Protein AF-A0A920DQP5-F1 (afdb_monomer_lite)

pLDDT: mean 91.33, std 8.63, range [48.69, 97.69]

Foldseek 3Di:
DKDWCQPPVVVVQVVQCVFQNDADDPVRCVVLVQDKFDKWFWQDKPPPPPVPDNPPDRKIWIWGHGLFWIWIWTDDPNIIMIQIHGLVQWDWDDDDQWIWIGHNRMITITGHPDPVRNVVNVVVSVVSSVVNVVVD

Structure (mmCIF, N/CA/C/O backbone):
data_AF-A0A920DQP5-F1
#
_entry.id   AF-A0A920DQP5-F1
#
loop_
_atom_site.group_PDB
_atom_site.id
_atom_site.type_symbol
_atom_site.label_atom_id
_atom_site.label_alt_id
_atom_site.label_comp_id
_atom_site.label_asym_id
_atom_site.label_entity_id
_atom_site.label_seq_id
_atom_site.pdbx_PDB_ins_code
_atom_site.Cartn_x
_atom_site.Cartn_y
_atom_site.Cartn_z
_atom_site.occupancy
_atom_site.B_iso_or_equiv
_atom_site.auth_seq_id
_atom_site.auth_comp_id
_atom_site.auth_asym_id
_atom_site.auth_atom_id
_atom_site.pdbx_PDB_model_num
ATOM 1 N N . MET A 1 1 ? -2.523 -9.843 -1.497 1.00 85.81 1 MET A N 1
ATOM 2 C CA . MET A 1 1 ? -3.144 -10.121 -2.813 1.00 85.81 1 MET A CA 1
ATOM 3 C C . MET A 1 1 ? -2.784 -8.971 -3.726 1.00 85.81 1 MET A C 1
ATOM 5 O O . MET A 1 1 ? -2.964 -7.843 -3.284 1.00 85.81 1 MET A O 1
ATOM 9 N N . LEU A 1 2 ? -2.245 -9.249 -4.915 1.00 92.12 2 LEU A N 1
ATOM 10 C CA . LEU A 1 2 ? -1.951 -8.251 -5.944 1.00 92.12 2 LEU A CA 1
ATOM 11 C C . LEU A 1 2 ? -3.138 -8.170 -6.906 1.00 92.12 2 LEU A C 1
ATOM 13 O O . LEU A 1 2 ? -3.588 -9.192 -7.418 1.00 92.12 2 LEU A O 1
ATOM 17 N N . ILE A 1 3 ? -3.642 -6.966 -7.146 1.00 94.19 3 ILE A N 1
ATOM 18 C CA . ILE A 1 3 ? -4.734 -6.720 -8.091 1.00 94.19 3 ILE A CA 1
ATOM 19 C C . ILE A 1 3 ? -4.386 -5.538 -8.989 1.00 94.19 3 ILE A C 1
ATOM 21 O O . ILE A 1 3 ? -3.778 -4.567 -8.542 1.00 94.19 3 ILE A O 1
ATOM 25 N N . LYS A 1 4 ? -4.800 -5.610 -10.253 1.00 94.50 4 LYS A N 1
ATOM 26 C CA . LYS A 1 4 ? -4.803 -4.476 -11.178 1.00 94.50 4 LYS A CA 1
ATOM 27 C C . LYS A 1 4 ? -6.059 -3.642 -10.911 1.00 94.50 4 LYS A C 1
ATOM 29 O O . LYS A 1 4 ? -7.165 -4.168 -11.002 1.00 94.50 4 LYS A O 1
ATOM 34 N N . THR A 1 5 ? -5.896 -2.374 -10.545 1.00 92.50 5 THR A N 1
ATOM 35 C CA . THR A 1 5 ? -6.988 -1.461 -10.152 1.00 92.50 5 THR A CA 1
ATOM 36 C C . THR A 1 5 ? -7.384 -0.475 -11.248 1.00 92.50 5 THR A C 1
ATOM 38 O O . THR A 1 5 ? -8.360 0.255 -11.080 1.00 92.50 5 THR A O 1
ATOM 41 N N . SER A 1 6 ? -6.665 -0.450 -12.376 1.00 88.19 6 SER A N 1
ATOM 42 C CA . SER A 1 6 ? -7.035 0.354 -13.552 1.00 88.19 6 SER A CA 1
ATOM 43 C C . SER A 1 6 ? -8.299 -0.153 -14.266 1.00 88.19 6 SER A C 1
ATOM 45 O O . SER A 1 6 ? -8.850 0.563 -15.097 1.00 88.19 6 SER A O 1
ATOM 47 N N . ILE A 1 7 ? -8.791 -1.349 -13.919 1.00 88.69 7 ILE A N 1
ATOM 48 C CA . ILE A 1 7 ? -10.012 -1.974 -14.452 1.00 88.69 7 ILE A CA 1
ATOM 49 C C . ILE A 1 7 ? -10.926 -2.343 -13.273 1.00 88.69 7 ILE A C 1
ATOM 51 O O . ILE A 1 7 ? -10.434 -2.660 -12.189 1.00 88.69 7 ILE A O 1
ATOM 55 N N . ASP A 1 8 ? -12.248 -2.264 -13.462 1.00 91.62 8 ASP A N 1
ATOM 56 C CA . ASP A 1 8 ? -13.269 -2.619 -12.459 1.00 91.62 8 ASP A CA 1
ATOM 57 C C . ASP A 1 8 ? -13.057 -1.963 -11.086 1.00 91.62 8 ASP A C 1
ATOM 59 O O . ASP A 1 8 ? -13.333 -2.544 -10.034 1.00 91.62 8 ASP A O 1
ATOM 63 N N . ARG A 1 9 ? -12.568 -0.717 -11.093 1.00 92.25 9 ARG A N 1
ATOM 64 C CA . ARG A 1 9 ? -12.086 0.005 -9.906 1.00 92.25 9 ARG A CA 1
ATOM 65 C C . ARG A 1 9 ? -13.048 -0.048 -8.720 1.00 92.25 9 ARG A C 1
ATOM 67 O O . ARG A 1 9 ? -12.612 -0.257 -7.595 1.00 92.25 9 ARG A O 1
ATOM 74 N N . LYS A 1 10 ? -14.352 0.111 -8.963 1.00 93.75 10 LYS A N 1
ATOM 75 C CA . LYS A 1 10 ? -15.376 0.061 -7.908 1.00 93.75 10 LYS A CA 1
ATOM 76 C C . LYS A 1 10 ? -15.453 -1.321 -7.253 1.00 93.75 10 LYS A C 1
ATOM 78 O O . LYS A 1 10 ? -15.504 -1.410 -6.033 1.00 93.75 10 LYS A O 1
ATOM 83 N N . GLN A 1 11 ? -15.425 -2.385 -8.052 1.00 95.25 11 GLN A N 1
ATOM 84 C CA . GLN A 1 11 ? -15.454 -3.756 -7.545 1.00 95.25 11 GLN A CA 1
ATOM 85 C C . GLN A 1 11 ? -14.168 -4.090 -6.781 1.00 95.25 11 GLN A C 1
ATOM 87 O O . GLN A 1 11 ? -14.223 -4.717 -5.726 1.00 95.25 11 GLN A O 1
ATOM 92 N N . LYS A 1 12 ? -13.018 -3.628 -7.285 1.00 95.25 12 LYS A N 1
ATOM 93 C CA . LYS A 1 12 ? -11.717 -3.799 -6.628 1.00 95.25 12 LYS A CA 1
ATOM 94 C C . LYS A 1 12 ? -11.615 -3.037 -5.312 1.00 95.25 12 LYS A C 1
ATOM 96 O O . LYS A 1 12 ? -11.080 -3.583 -4.353 1.00 95.25 12 LYS A O 1
ATOM 101 N N . GLU A 1 13 ? -12.186 -1.838 -5.223 1.00 95.50 13 GLU A N 1
ATOM 102 C CA . GLU A 1 13 ? -12.277 -1.130 -3.944 1.00 95.50 13 GLU A CA 1
ATOM 103 C C . GLU A 1 13 ? -13.152 -1.907 -2.954 1.00 95.50 13 GLU A C 1
ATOM 105 O O . GLU A 1 13 ? -12.715 -2.135 -1.835 1.00 95.50 13 GLU A O 1
ATOM 110 N N . ILE A 1 14 ? -14.322 -2.414 -3.363 1.00 96.25 14 ILE A N 1
ATOM 111 C CA . ILE A 1 14 ? -15.177 -3.240 -2.488 1.00 96.25 14 ILE A CA 1
ATOM 112 C C . ILE A 1 14 ? -14.414 -4.472 -1.963 1.00 96.25 14 ILE A C 1
ATOM 114 O O . ILE A 1 14 ? -14.492 -4.788 -0.776 1.00 96.25 14 ILE A O 1
ATOM 118 N N . GLU A 1 15 ? -13.639 -5.145 -2.820 1.00 95.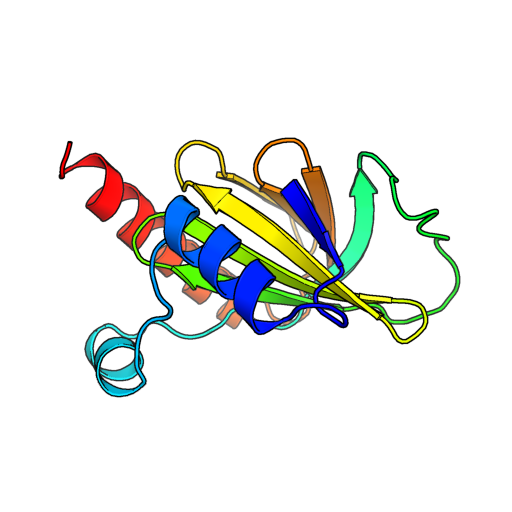62 15 GLU A N 1
ATOM 119 C CA . GLU A 1 15 ? -12.782 -6.284 -2.450 1.00 95.62 15 GLU A CA 1
ATOM 120 C C . GLU A 1 15 ? -11.745 -5.890 -1.373 1.00 95.62 15 GLU A C 1
ATOM 122 O O . GLU A 1 15 ? -11.569 -6.588 -0.367 1.00 95.62 15 GLU A O 1
ATOM 127 N N . ILE A 1 16 ? -11.099 -4.731 -1.542 1.00 96.81 16 ILE A N 1
ATOM 128 C CA . ILE A 1 16 ? -10.155 -4.163 -0.571 1.00 96.81 16 ILE A CA 1
ATOM 129 C C . ILE A 1 16 ? -10.869 -3.813 0.741 1.00 96.81 16 ILE A C 1
ATOM 131 O O . ILE A 1 16 ? -10.388 -4.173 1.818 1.00 96.81 16 ILE A O 1
ATOM 135 N N . GLU A 1 17 ? -12.020 -3.143 0.680 1.00 96.81 17 GLU A N 1
ATOM 136 C CA . GLU A 1 17 ? -12.785 -2.702 1.849 1.00 96.81 17 GLU A CA 1
ATOM 137 C C . GLU A 1 17 ? -13.264 -3.877 2.703 1.00 96.81 17 GLU A C 1
ATOM 139 O O . GLU A 1 17 ? -13.166 -3.832 3.932 1.00 96.81 17 GLU A O 1
ATOM 144 N N . GLN A 1 18 ? -13.715 -4.963 2.075 1.00 96.31 18 GLN A N 1
ATOM 145 C CA . GLN A 1 18 ? -14.107 -6.186 2.779 1.00 96.31 18 GLN A CA 1
ATOM 146 C C . GLN A 1 18 ? -12.946 -6.780 3.590 1.00 96.31 18 GLN A C 1
ATOM 148 O O . GLN A 1 18 ? -13.152 -7.337 4.675 1.00 96.31 18 GLN A O 1
ATOM 153 N N . LYS A 1 19 ? -11.708 -6.647 3.097 1.00 95.25 19 LYS A N 1
ATOM 154 C CA . LYS A 1 19 ? -10.522 -7.223 3.741 1.00 95.25 19 LYS A CA 1
ATOM 155 C C . LYS A 1 19 ? -9.864 -6.289 4.753 1.00 95.25 19 LYS A C 1
ATOM 157 O O . LYS A 1 19 ? -9.538 -6.733 5.855 1.00 95.25 19 LYS A O 1
ATOM 162 N N . CYS A 1 20 ? -9.662 -5.029 4.379 1.00 96.31 20 CYS A N 1
ATOM 163 C CA . CYS A 1 20 ? -8.867 -4.037 5.105 1.00 96.31 20 CYS A CA 1
ATOM 164 C C . CYS A 1 20 ? -9.726 -2.973 5.807 1.00 96.31 20 CYS A C 1
ATOM 166 O O . CYS A 1 20 ? -9.219 -2.263 6.675 1.00 96.31 20 CYS A O 1
ATOM 168 N N . GLY A 1 21 ? -11.017 -2.881 5.490 1.00 95.88 21 GLY A N 1
ATOM 169 C CA . GLY A 1 21 ? -11.906 -1.803 5.919 1.00 95.88 21 GLY A CA 1
ATOM 170 C C . GLY A 1 21 ? -11.914 -0.614 4.952 1.00 95.88 21 GLY A C 1
ATOM 171 O O . GLY A 1 21 ? -11.016 -0.441 4.125 1.00 95.88 21 GLY A O 1
ATOM 172 N N . GLN A 1 22 ? -12.943 0.222 5.085 1.00 96.00 22 GLN A N 1
ATOM 173 C CA . GLN A 1 22 ? -13.109 1.446 4.296 1.00 96.00 22 GLN A CA 1
ATOM 174 C C . GLN A 1 22 ? -11.974 2.445 4.529 1.00 96.00 22 GLN A C 1
ATOM 176 O O . GLN A 1 22 ? -11.371 2.479 5.606 1.00 96.00 22 GLN A O 1
ATOM 181 N N . SER A 1 23 ? -11.682 3.270 3.520 1.00 94.75 23 SER A N 1
ATOM 182 C CA . SER A 1 23 ? -10.740 4.384 3.661 1.00 94.75 23 SER A CA 1
ATOM 183 C C . SER A 1 23 ? -11.180 5.284 4.802 1.00 94.75 23 SER A C 1
ATOM 185 O O . SER A 1 23 ? -12.350 5.652 4.911 1.00 94.75 23 SER A O 1
ATOM 187 N N . PHE A 1 24 ? -10.226 5.725 5.618 1.00 93.75 24 PHE A N 1
ATOM 188 C CA . PHE A 1 24 ? -10.509 6.802 6.555 1.00 93.75 24 PHE A CA 1
ATOM 189 C C . PHE A 1 24 ? -10.898 8.065 5.780 1.00 93.75 24 PHE A C 1
ATOM 191 O O . PHE A 1 24 ? -10.180 8.500 4.871 1.00 93.75 24 PHE A O 1
ATOM 198 N N . ASN A 1 25 ? -12.016 8.675 6.166 1.00 92.56 25 ASN A N 1
ATOM 199 C CA . ASN A 1 25 ? -12.397 9.984 5.652 1.00 92.56 25 ASN A CA 1
ATOM 200 C C . ASN A 1 25 ? -11.419 11.071 6.154 1.00 92.56 25 ASN A C 1
ATOM 202 O O . ASN A 1 25 ? -10.633 10.853 7.081 1.00 92.56 25 ASN A O 1
ATOM 206 N N . LEU A 1 26 ? -11.457 12.252 5.532 1.00 88.69 26 LEU A N 1
ATOM 207 C CA . LEU A 1 26 ? -10.527 13.349 5.833 1.00 88.69 26 LEU A CA 1
ATOM 208 C C . LEU A 1 26 ? -10.585 13.795 7.301 1.00 88.69 26 LEU A C 1
ATOM 210 O O . LEU A 1 26 ? -9.541 14.024 7.909 1.00 88.69 26 LEU A O 1
ATOM 214 N N . LEU A 1 27 ? -11.783 13.856 7.889 1.00 88.75 27 LEU A N 1
ATOM 215 C CA . LEU A 1 27 ? -11.969 14.253 9.287 1.00 88.75 27 LEU A CA 1
ATOM 216 C C . LEU A 1 27 ? -11.302 13.258 10.243 1.00 88.75 27 LEU A C 1
ATOM 218 O O . LEU A 1 27 ? -10.571 13.660 11.146 1.00 88.75 27 LEU A O 1
ATOM 222 N N . THR A 1 28 ? -11.496 11.956 10.020 1.00 88.62 28 THR A N 1
ATOM 223 C CA . THR A 1 28 ? -10.856 10.895 10.805 1.00 88.62 28 THR A CA 1
ATOM 224 C C . THR A 1 28 ? -9.342 10.906 10.622 1.00 88.62 28 THR A C 1
ATOM 226 O O . THR A 1 28 ? -8.614 10.753 11.603 1.00 88.62 28 THR A O 1
ATOM 229 N N . LYS A 1 29 ? -8.856 11.136 9.394 1.00 90.25 29 LYS A N 1
ATOM 230 C CA . LYS A 1 29 ? -7.419 11.254 9.109 1.00 90.25 29 LYS A CA 1
ATOM 231 C C . LYS A 1 29 ? -6.781 12.394 9.895 1.00 90.25 29 LYS A C 1
ATOM 233 O O . LYS A 1 29 ? -5.772 12.171 10.555 1.00 90.25 29 LYS A O 1
ATOM 238 N N . LEU A 1 30 ? -7.393 13.577 9.885 1.00 86.94 30 LEU A N 1
ATOM 239 C CA . LEU A 1 30 ? -6.891 14.742 10.615 1.00 86.94 30 LEU A CA 1
ATOM 240 C C . LEU A 1 30 ? -6.954 14.537 12.132 1.00 86.94 30 LEU A C 1
ATOM 242 O O . LEU A 1 30 ? -5.937 14.684 12.807 1.00 86.94 30 LEU A O 1
ATOM 246 N N . LYS A 1 31 ? -8.117 14.132 12.664 1.00 88.56 31 LYS A N 1
ATOM 247 C CA . LYS A 1 31 ? -8.327 13.947 14.109 1.00 88.56 31 LYS A CA 1
ATOM 248 C C . LYS A 1 31 ? -7.356 12.932 14.712 1.00 88.56 31 LYS A C 1
ATOM 250 O O . LYS A 1 31 ? -6.826 13.157 15.793 1.00 88.56 31 LYS A O 1
ATOM 255 N N . ASN A 1 32 ? -7.113 11.833 14.001 1.00 85.38 32 ASN A N 1
ATOM 256 C CA . ASN A 1 32 ? -6.279 10.735 14.488 1.00 85.38 32 ASN A CA 1
ATOM 257 C C . ASN A 1 32 ? -4.841 10.790 13.957 1.00 85.38 32 ASN A C 1
ATOM 259 O O . ASN A 1 32 ? -4.089 9.840 14.178 1.00 85.38 32 ASN A O 1
ATOM 263 N N . GLN A 1 33 ? -4.470 11.859 13.240 1.00 86.25 33 GLN A N 1
ATOM 264 C CA . GLN A 1 33 ? -3.157 12.029 12.608 1.00 86.25 33 GLN A CA 1
ATOM 265 C C . GLN A 1 33 ? -2.763 10.829 11.723 1.00 86.25 33 GLN A C 1
ATOM 267 O O . GLN A 1 33 ? -1.606 10.411 11.668 1.00 86.25 33 GLN A O 1
ATOM 272 N N . ILE A 1 34 ? -3.748 10.242 11.034 1.00 83.75 34 ILE A N 1
ATOM 273 C CA . ILE A 1 34 ? -3.546 9.148 10.081 1.00 83.75 34 ILE A CA 1
ATOM 274 C C . ILE A 1 34 ? -3.174 9.775 8.740 1.00 83.75 34 ILE A C 1
ATOM 276 O O . ILE A 1 34 ? -4.027 10.059 7.896 1.00 83.75 34 ILE A O 1
ATOM 280 N N . PHE A 1 35 ? -1.880 10.012 8.561 1.00 78.31 35 PHE A N 1
ATOM 281 C CA . PHE A 1 35 ? -1.318 10.491 7.305 1.00 78.31 35 PHE A CA 1
ATOM 282 C C . PHE A 1 35 ? -0.852 9.322 6.432 1.00 78.31 35 PHE A C 1
ATOM 284 O O . PHE A 1 35 ? -0.517 8.244 6.929 1.00 78.31 35 PHE A O 1
ATOM 291 N N . GLY A 1 36 ? -0.849 9.536 5.115 1.00 74.31 36 GLY A N 1
ATOM 292 C CA . GLY A 1 36 ? -0.293 8.570 4.169 1.00 74.31 36 GLY A CA 1
ATOM 293 C C . GLY A 1 36 ? 1.210 8.384 4.370 1.00 74.31 36 GLY A C 1
ATOM 294 O O . GLY A 1 36 ? 1.884 9.225 4.971 1.00 74.31 36 GLY A O 1
ATOM 295 N N . SER A 1 37 ? 1.746 7.281 3.856 1.00 91.75 37 SER A N 1
ATOM 296 C CA . SER A 1 37 ? 3.191 7.068 3.879 1.00 91.75 37 SER A CA 1
ATOM 297 C C . SER A 1 37 ? 3.934 8.085 3.004 1.00 91.75 37 SER A C 1
ATOM 299 O O . SER A 1 37 ? 3.358 8.607 2.039 1.00 91.75 37 SER A O 1
ATOM 301 N N . PRO A 1 38 ? 5.243 8.311 3.234 1.00 94.00 38 PRO A N 1
ATOM 302 C CA . PRO A 1 38 ? 6.085 8.866 2.180 1.00 94.00 38 PRO A CA 1
ATOM 303 C C . PRO A 1 38 ? 6.068 7.955 0.942 1.00 94.00 38 PRO A C 1
ATOM 305 O O . PRO A 1 38 ? 5.618 6.806 0.994 1.00 94.00 38 PRO A O 1
ATOM 308 N N . LYS A 1 39 ? 6.572 8.466 -0.183 1.00 94.25 39 LYS A N 1
ATOM 309 C CA . LYS A 1 39 ? 6.829 7.633 -1.361 1.00 94.25 39 LYS A CA 1
ATOM 310 C C . LYS A 1 39 ? 8.041 6.740 -1.101 1.00 94.25 39 LYS A C 1
ATOM 312 O O . LYS A 1 39 ? 9.065 7.220 -0.615 1.00 94.25 39 LYS A O 1
ATOM 317 N N . TYR A 1 40 ? 7.929 5.473 -1.472 1.00 95.88 40 TYR A N 1
ATOM 318 C CA . TYR A 1 40 ? 9.027 4.507 -1.433 1.00 95.88 40 TYR A CA 1
ATOM 319 C C . TYR A 1 40 ? 9.364 4.073 -2.850 1.00 95.88 40 TYR A C 1
ATOM 321 O O . TYR A 1 40 ? 8.452 3.825 -3.638 1.00 95.88 40 TYR A O 1
ATOM 329 N N . LYS A 1 41 ? 10.652 3.986 -3.186 1.00 95.19 41 LYS A N 1
ATOM 330 C CA . LYS A 1 41 ? 11.096 3.522 -4.508 1.00 95.19 41 LYS A CA 1
ATOM 331 C C . LYS A 1 41 ? 11.167 2.000 -4.505 1.00 95.19 41 LYS A C 1
ATOM 333 O O . LYS A 1 41 ? 11.881 1.442 -3.678 1.00 95.19 41 LYS A O 1
ATOM 338 N N . ILE A 1 42 ? 10.451 1.328 -5.401 1.00 94.81 42 ILE A N 1
ATOM 339 C CA . ILE A 1 42 ? 10.462 -0.137 -5.476 1.00 94.81 42 ILE A CA 1
ATOM 340 C C . ILE A 1 42 ? 11.819 -0.611 -5.997 1.00 94.81 42 ILE A C 1
ATOM 342 O O . ILE A 1 42 ? 12.304 -0.137 -7.021 1.00 94.81 42 ILE A O 1
ATOM 346 N N . ILE A 1 43 ? 12.413 -1.570 -5.290 1.00 93.62 43 ILE A N 1
ATOM 347 C CA . ILE A 1 43 ? 13.612 -2.304 -5.706 1.00 93.62 43 ILE A CA 1
ATOM 348 C C . ILE A 1 43 ? 13.206 -3.658 -6.296 1.00 93.62 43 ILE A C 1
ATOM 350 O O . ILE A 1 43 ? 13.735 -4.055 -7.334 1.00 93.62 43 ILE A O 1
ATOM 354 N N . SER A 1 44 ? 12.277 -4.366 -5.647 1.00 92.62 44 SER A N 1
ATOM 355 C CA . SER A 1 44 ? 11.749 -5.648 -6.125 1.00 92.62 44 SER A CA 1
ATOM 356 C C . SER A 1 44 ? 10.399 -5.990 -5.494 1.00 92.62 44 SER A C 1
ATOM 358 O O . SER A 1 44 ? 10.079 -5.522 -4.399 1.00 92.62 44 SER A O 1
ATOM 360 N N . ILE A 1 45 ? 9.642 -6.854 -6.172 1.00 94.38 45 ILE A N 1
ATOM 361 C CA . ILE A 1 45 ? 8.396 -7.461 -5.692 1.00 94.38 45 ILE A CA 1
ATOM 362 C C . ILE A 1 45 ? 8.541 -8.981 -5.820 1.00 94.38 45 ILE A C 1
ATOM 364 O O . ILE A 1 45 ? 9.062 -9.462 -6.823 1.00 94.38 45 ILE A O 1
ATOM 368 N N . TYR A 1 46 ? 8.110 -9.726 -4.805 1.00 94.25 46 TYR A N 1
ATOM 369 C CA . TYR A 1 46 ? 8.086 -11.188 -4.812 1.00 94.25 46 TYR A CA 1
ATOM 370 C C . TYR A 1 46 ? 6.751 -11.708 -4.253 1.00 94.25 46 TYR A C 1
ATOM 372 O O . TYR A 1 46 ? 6.342 -11.201 -3.209 1.00 94.25 46 TYR A O 1
ATOM 380 N N . PRO A 1 47 ? 6.092 -12.712 -4.863 1.00 93.88 47 PRO A N 1
ATOM 381 C CA . PRO A 1 47 ? 6.395 -13.273 -6.182 1.00 93.88 47 PRO A CA 1
ATOM 382 C C . PRO A 1 47 ? 6.210 -12.232 -7.295 1.00 93.88 47 PRO A C 1
ATOM 384 O O . PRO A 1 47 ? 5.483 -11.249 -7.130 1.00 93.88 47 PRO A O 1
ATOM 387 N N . ASP A 1 48 ? 6.905 -12.432 -8.414 1.00 87.19 48 ASP A N 1
ATOM 388 C CA . ASP A 1 48 ? 6.818 -11.537 -9.568 1.00 87.19 48 ASP A CA 1
ATOM 389 C C . ASP A 1 48 ? 5.718 -11.974 -10.551 1.00 87.19 48 ASP A C 1
ATOM 391 O O . ASP A 1 48 ? 5.981 -12.514 -11.626 1.00 87.19 48 ASP A O 1
ATOM 395 N N . ASP A 1 49 ? 4.467 -11.715 -10.179 1.00 86.06 49 ASP A N 1
ATOM 396 C CA . ASP A 1 49 ? 3.299 -12.114 -10.978 1.00 86.06 49 ASP A CA 1
ATOM 397 C C . ASP A 1 49 ? 3.013 -11.178 -12.168 1.00 86.06 49 ASP A C 1
ATOM 399 O O . ASP A 1 49 ? 2.131 -11.451 -12.981 1.00 86.06 49 ASP A O 1
ATOM 403 N N . ILE A 1 50 ? 3.724 -10.049 -12.273 1.00 85.44 50 ILE A N 1
ATOM 404 C CA . ILE A 1 50 ? 3.485 -9.013 -13.299 1.00 85.44 50 ILE A CA 1
ATOM 405 C C . ILE A 1 50 ? 4.682 -8.806 -14.231 1.00 85.44 50 ILE A C 1
ATOM 407 O O . ILE A 1 50 ? 4.720 -7.832 -14.994 1.00 85.44 50 ILE A O 1
ATOM 411 N N . CYS A 1 51 ? 5.657 -9.717 -14.181 1.00 83.25 51 CYS A N 1
ATOM 412 C CA . CYS A 1 51 ? 6.921 -9.610 -14.905 1.00 83.25 51 CYS A CA 1
ATOM 413 C C . CYS A 1 51 ? 7.571 -8.234 -14.680 1.00 83.25 51 CYS A C 1
ATOM 415 O O . CYS A 1 51 ? 7.863 -7.491 -15.633 1.00 83.25 51 CYS A O 1
ATOM 417 N N . PHE A 1 52 ? 7.717 -7.880 -13.407 1.00 82.19 52 PHE A N 1
ATOM 418 C CA . PHE A 1 52 ? 8.360 -6.698 -12.875 1.00 82.19 52 PHE A CA 1
ATOM 419 C C . PHE A 1 52 ? 9.833 -6.702 -13.281 1.00 82.19 52 PHE A C 1
ATOM 421 O O . PHE A 1 52 ? 10.726 -7.214 -12.607 1.00 82.19 52 PHE A O 1
ATOM 428 N N . LYS A 1 53 ? 10.110 -6.102 -14.437 1.00 77.69 53 LYS A N 1
ATOM 429 C CA . LYS A 1 53 ? 11.482 -5.903 -14.897 1.00 77.69 53 LYS A CA 1
ATOM 430 C C . LYS A 1 53 ? 12.125 -4.795 -14.075 1.00 77.69 53 LYS A C 1
ATOM 432 O O . LYS A 1 53 ? 11.600 -3.686 -14.034 1.00 77.69 53 LYS A O 1
ATOM 437 N N . LYS A 1 54 ? 13.306 -5.074 -13.520 1.00 63.84 54 LYS A N 1
ATOM 438 C CA . LYS A 1 54 ? 14.174 -4.135 -12.782 1.00 63.84 54 LYS A CA 1
ATOM 439 C C . LYS A 1 54 ? 14.759 -3.007 -13.663 1.00 63.84 54 LYS A C 1
ATOM 441 O O . LYS A 1 54 ? 15.828 -2.484 -13.367 1.00 63.84 54 LYS A O 1
ATOM 446 N N . ASN A 1 55 ? 14.118 -2.666 -14.778 1.00 54.41 55 ASN A N 1
ATOM 447 C CA . ASN A 1 55 ? 14.626 -1.636 -15.678 1.00 54.41 55 ASN A CA 1
ATOM 448 C C . ASN A 1 55 ? 14.461 -0.248 -15.045 1.00 54.41 55 ASN A C 1
ATOM 450 O O . ASN A 1 55 ? 13.683 -0.095 -14.110 1.00 54.41 55 ASN A O 1
ATOM 454 N N . ASN A 1 56 ? 15.215 0.730 -15.562 1.00 54.38 56 ASN A N 1
ATOM 455 C CA . ASN A 1 56 ? 15.447 2.098 -15.060 1.00 54.38 56 ASN A CA 1
ATOM 456 C C . ASN A 1 56 ? 14.209 2.963 -14.717 1.00 54.38 56 ASN A C 1
ATOM 458 O O . ASN A 1 56 ? 14.360 4.148 -14.419 1.00 54.38 56 ASN A O 1
ATOM 462 N N . ASP A 1 57 ? 13.001 2.410 -14.745 1.00 64.75 57 ASP A N 1
ATOM 463 C CA . ASP A 1 57 ? 11.775 3.090 -14.369 1.00 64.75 57 ASP A CA 1
ATOM 464 C C . ASP A 1 57 ? 11.779 3.387 -12.863 1.00 64.75 57 ASP A C 1
ATOM 466 O O . ASP A 1 57 ? 11.909 2.504 -12.009 1.00 64.75 57 ASP A O 1
ATOM 470 N N . LEU A 1 58 ? 11.618 4.665 -12.520 1.00 80.12 58 LEU A N 1
ATOM 471 C CA . LEU A 1 58 ? 11.440 5.118 -11.145 1.00 80.12 58 LEU A CA 1
ATOM 472 C C . LEU A 1 58 ? 10.024 4.755 -10.671 1.00 80.12 58 LEU A C 1
ATOM 474 O O . LEU A 1 58 ? 9.110 5.581 -10.676 1.00 80.12 58 LEU A O 1
ATOM 478 N N . ILE A 1 59 ? 9.833 3.491 -10.298 1.00 92.31 59 ILE A N 1
ATOM 479 C CA . ILE A 1 59 ? 8.558 2.990 -9.788 1.00 92.31 59 ILE A CA 1
ATOM 480 C C . ILE A 1 59 ? 8.488 3.271 -8.292 1.00 92.31 59 ILE A C 1
ATOM 482 O O . ILE A 1 59 ? 9.366 2.877 -7.522 1.00 92.31 59 ILE A O 1
ATOM 486 N N . TYR A 1 60 ? 7.409 3.927 -7.875 1.00 95.00 60 TYR A N 1
ATOM 487 C CA . TYR A 1 60 ? 7.152 4.241 -6.477 1.00 95.00 60 TYR A CA 1
ATOM 488 C C . TYR A 1 60 ? 5.831 3.649 -6.016 1.00 95.00 60 TYR A C 1
ATOM 490 O O . TYR A 1 60 ? 4.900 3.491 -6.809 1.00 95.00 60 TYR A O 1
ATOM 498 N N . PHE A 1 61 ? 5.735 3.410 -4.712 1.00 96.00 61 PHE A N 1
ATOM 499 C CA . PHE A 1 61 ? 4.465 3.132 -4.059 1.00 96.00 61 PHE A CA 1
ATOM 500 C C . PHE A 1 61 ? 4.182 4.067 -2.894 1.00 96.00 61 PHE A C 1
ATOM 502 O O . PHE A 1 61 ? 5.079 4.692 -2.315 1.00 96.00 61 PHE A O 1
ATOM 509 N N . ASN A 1 62 ? 2.905 4.089 -2.528 1.00 96.00 62 ASN A N 1
ATOM 510 C CA . ASN A 1 62 ? 2.400 4.653 -1.290 1.00 96.00 62 ASN A CA 1
ATOM 511 C C . ASN A 1 62 ? 1.633 3.582 -0.516 1.00 96.00 62 ASN A C 1
ATOM 513 O O . ASN A 1 62 ? 0.996 2.712 -1.107 1.00 96.00 62 ASN A O 1
ATOM 517 N N . LEU A 1 63 ? 1.682 3.675 0.808 1.00 97.00 63 LEU A N 1
ATOM 518 C CA . LEU A 1 63 ? 0.880 2.870 1.711 1.00 97.00 63 LEU A CA 1
ATOM 519 C C . LEU A 1 63 ? -0.262 3.706 2.282 1.00 97.00 63 LEU A C 1
ATOM 521 O O . LEU A 1 63 ? -0.066 4.819 2.782 1.00 97.00 63 LEU A O 1
ATOM 525 N N . GLU A 1 64 ? -1.449 3.121 2.254 1.00 95.81 64 GLU A N 1
ATOM 526 C CA . GLU A 1 64 ? -2.639 3.613 2.920 1.00 95.81 64 GLU A CA 1
ATOM 527 C C . GLU A 1 64 ? -2.976 2.703 4.103 1.00 95.81 64 GLU A C 1
ATOM 529 O O . GLU A 1 64 ? -3.192 1.501 3.942 1.00 95.81 64 GLU A O 1
ATOM 534 N N . LEU A 1 65 ? -3.055 3.291 5.297 1.00 95.94 65 LEU A N 1
ATOM 535 C CA . LEU A 1 65 ? -3.577 2.612 6.479 1.00 95.94 65 LEU A CA 1
ATOM 536 C C . LEU A 1 65 ? -5.103 2.563 6.412 1.00 95.94 65 LEU A C 1
ATOM 538 O O . LEU A 1 65 ? -5.757 3.567 6.124 1.00 95.94 65 LEU A O 1
ATOM 542 N N . ARG A 1 66 ? -5.664 1.398 6.722 1.00 95.56 66 ARG A N 1
ATOM 543 C CA . ARG A 1 66 ? -7.104 1.139 6.798 1.00 95.56 66 ARG A CA 1
ATOM 544 C C . ARG A 1 66 ? -7.453 0.596 8.195 1.00 95.56 66 ARG A C 1
ATOM 546 O O . ARG A 1 66 ? -6.558 0.141 8.905 1.00 95.56 66 ARG A O 1
ATOM 553 N N . PRO A 1 67 ? -8.731 0.599 8.614 1.00 95.00 67 PRO A N 1
ATOM 554 C CA . PRO A 1 67 ? -9.127 0.166 9.959 1.00 95.00 67 PRO A CA 1
ATOM 555 C C . PRO A 1 67 ? -8.690 -1.251 10.362 1.00 95.00 67 PRO A C 1
ATOM 557 O O . PRO A 1 67 ? -8.483 -1.505 11.544 1.00 95.00 67 PRO A O 1
ATOM 560 N N . LYS A 1 68 ? -8.574 -2.180 9.406 1.00 96.19 68 LYS A N 1
ATOM 561 C CA . LYS A 1 68 ? -8.245 -3.600 9.641 1.00 96.19 68 LYS A CA 1
ATOM 562 C C . LYS A 1 68 ? -6.963 -4.045 8.928 1.00 96.19 68 LYS A C 1
ATOM 564 O O . LYS A 1 68 ? -6.613 -5.229 8.960 1.00 96.19 68 LYS A O 1
ATOM 569 N N . GLY A 1 69 ? -6.275 -3.141 8.234 1.00 96.31 69 GLY A N 1
ATOM 570 C CA . GLY A 1 69 ? -5.132 -3.515 7.414 1.00 96.31 69 GLY A CA 1
ATOM 571 C C . GLY A 1 69 ? -4.481 -2.364 6.669 1.00 96.31 69 GLY A C 1
ATOM 572 O O . GLY A 1 69 ? -4.550 -1.205 7.067 1.00 96.31 69 GLY A O 1
ATOM 573 N N . ILE A 1 70 ? -3.826 -2.711 5.570 1.00 96.81 70 ILE A N 1
ATOM 574 C CA . ILE A 1 70 ? -3.026 -1.785 4.777 1.00 96.81 70 ILE A CA 1
ATOM 575 C C . ILE A 1 70 ? -3.205 -2.073 3.290 1.00 96.81 70 ILE A C 1
ATOM 577 O O . ILE A 1 70 ? -3.464 -3.215 2.892 1.00 96.81 70 ILE A O 1
ATOM 581 N N . VAL A 1 71 ? -3.028 -1.035 2.480 1.00 97.62 71 VAL A N 1
ATOM 582 C CA . VAL A 1 71 ? -2.999 -1.139 1.023 1.00 97.62 71 VAL A CA 1
ATOM 583 C C . VAL A 1 71 ? -1.766 -0.432 0.486 1.00 97.62 71 VAL A C 1
ATOM 585 O O . VAL A 1 71 ? -1.492 0.707 0.849 1.00 97.62 71 VAL A O 1
ATOM 588 N N . LEU A 1 72 ? -1.024 -1.108 -0.377 1.00 97.62 72 LEU A N 1
ATOM 589 C CA . LEU A 1 72 ? 0.111 -0.590 -1.123 1.00 97.62 72 LEU A CA 1
ATOM 590 C C . LEU A 1 72 ? -0.339 -0.319 -2.550 1.00 97.62 72 LEU A C 1
ATOM 592 O O . LEU A 1 72 ? -0.712 -1.260 -3.240 1.00 97.62 72 LEU A O 1
ATOM 596 N N . TYR A 1 73 ? -0.261 0.928 -3.002 1.00 96.69 73 TYR A N 1
ATOM 597 C CA . TYR A 1 73 ? -0.597 1.312 -4.372 1.00 96.69 73 TYR A CA 1
ATOM 598 C C . TYR A 1 73 ? 0.650 1.698 -5.154 1.00 96.69 73 TYR A C 1
ATOM 600 O O . TYR A 1 73 ? 1.463 2.478 -4.658 1.00 96.69 73 TYR A O 1
ATOM 608 N N . PHE A 1 74 ? 0.774 1.210 -6.385 1.00 95.44 74 PHE A N 1
ATOM 609 C CA . PHE A 1 74 ? 1.842 1.595 -7.308 1.00 95.44 74 PHE A CA 1
ATOM 610 C C . PHE A 1 74 ? 1.348 1.601 -8.755 1.00 95.44 74 PHE A C 1
ATOM 612 O O . PHE A 1 74 ? 0.303 1.035 -9.071 1.00 95.44 74 PHE A O 1
ATOM 619 N N . ARG A 1 75 ? 2.103 2.252 -9.645 1.00 93.12 75 ARG A N 1
ATOM 620 C CA . ARG A 1 75 ? 1.845 2.233 -11.090 1.00 93.12 75 ARG A CA 1
ATOM 621 C C . ARG A 1 75 ? 2.973 1.529 -11.825 1.00 93.12 75 ARG A C 1
ATOM 623 O O . ARG A 1 75 ? 4.138 1.777 -11.528 1.00 93.12 75 ARG A O 1
ATOM 630 N N . TYR A 1 76 ? 2.631 0.694 -12.799 1.00 91.75 76 TYR A N 1
ATOM 631 C CA . TYR A 1 76 ? 3.588 -0.005 -13.653 1.00 91.75 76 TYR A CA 1
ATOM 632 C C . TYR A 1 76 ? 2.999 -0.206 -15.050 1.00 91.75 76 TYR A C 1
ATOM 634 O O . TYR A 1 76 ? 1.846 -0.596 -15.164 1.00 91.75 76 TYR A O 1
ATOM 642 N N . LYS A 1 77 ? 3.769 0.071 -16.115 1.00 87.69 77 LYS A N 1
ATOM 643 C CA . LYS A 1 77 ? 3.335 -0.084 -17.523 1.00 87.69 77 LYS A CA 1
ATOM 644 C C . LYS A 1 77 ? 1.917 0.457 -17.803 1.00 87.69 77 LYS A C 1
ATOM 646 O O . LYS A 1 77 ? 1.086 -0.240 -18.365 1.00 87.69 77 LYS A O 1
ATOM 651 N N . GLN A 1 78 ? 1.662 1.708 -17.407 1.00 88.06 78 GLN A N 1
ATOM 652 C CA . GLN A 1 78 ? 0.371 2.419 -17.546 1.00 88.06 78 GLN A CA 1
ATOM 653 C C . GLN A 1 78 ? -0.786 1.881 -16.689 1.00 88.06 78 GLN A C 1
ATOM 655 O O . GLN A 1 78 ? -1.844 2.502 -16.637 1.00 88.06 78 GLN A O 1
ATOM 660 N N . ASP A 1 79 ? -0.571 0.796 -15.955 1.00 92.38 79 ASP A N 1
ATOM 661 C CA . ASP A 1 79 ? -1.561 0.216 -15.066 1.00 92.38 79 ASP A CA 1
ATOM 662 C C . ASP A 1 79 ? -1.342 0.625 -13.612 1.00 92.38 79 ASP A C 1
ATOM 664 O O . ASP A 1 79 ? -0.222 0.882 -13.161 1.00 92.38 79 ASP A O 1
ATOM 668 N N . GLU A 1 80 ? -2.444 0.684 -12.871 1.00 94.19 80 GLU A N 1
ATOM 669 C CA . GLU A 1 80 ? -2.441 0.863 -11.423 1.00 94.19 80 GLU A CA 1
ATOM 670 C C . GLU A 1 80 ? -2.596 -0.503 -10.760 1.00 94.19 80 GLU A C 1
ATOM 672 O O . GLU A 1 80 ? -3.416 -1.318 -11.189 1.00 94.19 80 GLU A O 1
ATOM 677 N N . TYR A 1 81 ? -1.824 -0.740 -9.708 1.00 95.44 81 TYR A N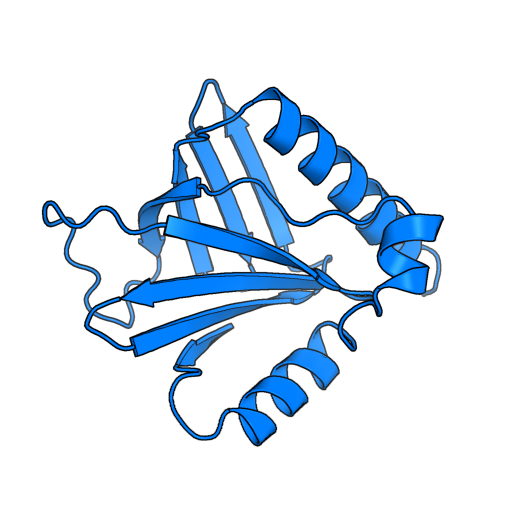 1
ATOM 678 C CA . TYR A 1 81 ? -1.842 -1.978 -8.949 1.00 95.44 81 TYR A CA 1
ATOM 679 C C . TYR A 1 81 ? -1.986 -1.694 -7.460 1.00 95.44 81 TYR A C 1
ATOM 681 O O . TYR A 1 81 ? -1.485 -0.687 -6.950 1.00 95.44 81 TYR A O 1
ATOM 689 N N . ALA A 1 82 ? -2.624 -2.629 -6.761 1.00 97.06 82 ALA A N 1
ATOM 690 C CA . ALA A 1 82 ? -2.716 -2.637 -5.314 1.00 97.06 82 ALA A CA 1
ATOM 691 C C . ALA A 1 82 ? -2.258 -3.980 -4.736 1.00 97.06 82 ALA A C 1
ATOM 693 O O . ALA A 1 82 ? -2.667 -5.038 -5.213 1.00 97.06 82 ALA A O 1
ATOM 694 N N . ILE A 1 83 ? -1.456 -3.936 -3.671 1.00 97.50 83 ILE A N 1
ATOM 695 C CA . ILE A 1 83 ? -1.190 -5.076 -2.792 1.00 97.50 83 ILE A CA 1
ATOM 696 C C . ILE A 1 83 ? -1.825 -4.779 -1.442 1.00 97.50 83 ILE A C 1
ATOM 698 O O . ILE A 1 83 ? -1.462 -3.810 -0.784 1.00 97.50 83 ILE A O 1
ATOM 702 N N . TYR A 1 84 ? -2.764 -5.610 -1.006 1.00 97.69 84 TYR A N 1
ATOM 703 C CA . TYR A 1 84 ? -3.515 -5.355 0.223 1.00 97.69 84 TYR A CA 1
ATOM 704 C C . TYR A 1 84 ? -3.634 -6.595 1.112 1.00 97.69 84 TYR A C 1
ATOM 706 O O . TYR A 1 84 ? -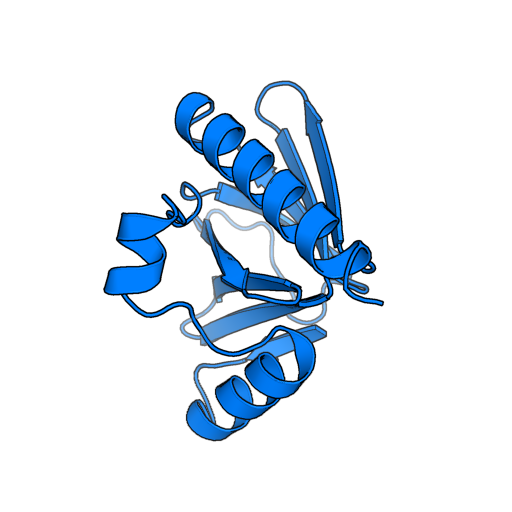3.540 -7.747 0.653 1.00 97.69 84 TYR A O 1
ATOM 714 N N . GLY A 1 85 ? -3.818 -6.347 2.410 1.00 96.88 85 GLY A N 1
ATOM 715 C CA . GLY A 1 85 ? -3.877 -7.379 3.439 1.00 96.88 85 GLY A CA 1
ATOM 716 C C . GLY A 1 85 ? -4.265 -6.844 4.816 1.00 96.88 85 GLY A C 1
ATOM 717 O O . GLY A 1 85 ? -4.268 -5.638 5.068 1.00 96.88 85 GLY A O 1
ATOM 718 N N . ARG A 1 86 ? -4.616 -7.768 5.717 1.00 96.81 86 ARG A N 1
ATOM 719 C CA . ARG A 1 86 ? -4.924 -7.459 7.121 1.00 96.81 86 ARG A CA 1
ATOM 720 C C . ARG A 1 86 ? -3.649 -7.179 7.913 1.00 96.81 86 ARG A C 1
ATOM 722 O O . ARG A 1 86 ? -2.572 -7.655 7.552 1.00 96.81 86 ARG A O 1
ATOM 729 N N . PHE A 1 87 ? -3.769 -6.472 9.036 1.00 96.56 87 PHE A N 1
ATOM 730 C CA . PHE A 1 87 ? -2.615 -6.164 9.893 1.00 96.56 87 PHE A CA 1
ATOM 731 C C . PHE A 1 87 ? -1.890 -7.408 10.431 1.00 96.56 87 PHE A C 1
ATOM 733 O O . PHE A 1 87 ? -0.663 -7.408 10.539 1.00 96.56 87 PHE A O 1
ATOM 740 N N . ASN A 1 88 ? -2.625 -8.483 10.730 1.00 94.25 88 ASN A N 1
ATOM 741 C CA . ASN A 1 88 ? -2.053 -9.760 11.177 1.00 94.25 88 ASN A CA 1
ATOM 742 C C . ASN A 1 88 ? -1.327 -10.538 10.061 1.00 94.25 88 ASN A C 1
ATOM 744 O O . ASN A 1 88 ? -0.584 -11.465 10.352 1.00 94.25 88 ASN A O 1
ATOM 748 N N . GLN A 1 89 ? -1.517 -10.143 8.802 1.00 93.75 89 GLN A N 1
ATOM 749 C CA . GLN A 1 89 ? -0.836 -10.674 7.618 1.00 93.75 89 GLN A CA 1
ATOM 750 C C . GLN A 1 89 ? 0.189 -9.676 7.061 1.00 93.75 89 GLN A C 1
ATOM 752 O O . GLN A 1 89 ? 0.612 -9.806 5.913 1.00 93.75 89 GLN A O 1
ATOM 757 N N . THR A 1 90 ? 0.527 -8.642 7.838 1.00 96.31 90 THR A N 1
ATOM 758 C CA . THR A 1 90 ? 1.446 -7.583 7.428 1.00 96.31 90 THR A CA 1
ATOM 759 C C . THR A 1 90 ? 2.614 -7.486 8.397 1.00 96.31 90 THR A C 1
ATOM 761 O O . THR A 1 90 ? 2.423 -7.291 9.605 1.00 96.31 90 THR A O 1
ATOM 764 N N . PHE A 1 91 ? 3.818 -7.565 7.842 1.00 95.44 91 PHE A N 1
ATOM 765 C CA . PHE A 1 91 ? 5.085 -7.462 8.555 1.00 95.44 91 PHE A CA 1
ATOM 766 C C . PHE A 1 91 ? 5.993 -6.497 7.813 1.00 95.44 91 PHE A C 1
ATOM 768 O O . PHE A 1 91 ? 5.876 -6.340 6.600 1.00 95.44 91 PHE A O 1
ATOM 775 N N . PHE A 1 92 ? 6.892 -5.843 8.532 1.00 94.81 92 PHE A N 1
ATOM 776 C CA . PHE A 1 92 ? 7.886 -4.998 7.904 1.00 94.81 92 PHE A CA 1
ATOM 777 C C . PHE A 1 92 ? 9.212 -5.089 8.638 1.00 94.81 92 PHE A C 1
ATOM 779 O O . PHE A 1 92 ? 9.255 -5.372 9.835 1.00 94.81 92 PHE A O 1
ATOM 786 N N . GLN A 1 93 ? 10.274 -4.784 7.908 1.00 94.25 93 GLN A N 1
ATOM 787 C CA . GLN A 1 93 ? 11.599 -4.562 8.451 1.00 94.25 93 GLN A CA 1
ATOM 788 C C . GLN A 1 93 ? 12.242 -3.378 7.738 1.00 94.25 93 GLN A C 1
ATOM 790 O O . GLN A 1 93 ? 12.093 -3.207 6.526 1.00 94.25 93 GLN A O 1
ATOM 795 N N . SER A 1 94 ? 12.951 -2.559 8.506 1.00 90.88 94 SER A N 1
ATOM 796 C CA . SER A 1 94 ? 13.689 -1.417 7.979 1.00 90.88 94 SER A CA 1
ATOM 797 C C . SER A 1 94 ? 15.116 -1.456 8.497 1.00 90.88 94 SER A C 1
ATOM 799 O O . SER A 1 94 ? 15.335 -1.647 9.692 1.00 90.88 94 SER A O 1
ATOM 801 N N . SER A 1 95 ? 16.083 -1.256 7.608 1.00 90.38 95 SER A N 1
ATOM 802 C CA . SER A 1 95 ? 17.497 -1.128 7.962 1.00 90.38 95 SER A CA 1
ATOM 803 C C . SER A 1 95 ? 18.151 -0.104 7.047 1.00 90.38 95 SER A C 1
ATOM 805 O O . SER A 1 95 ? 18.016 -0.181 5.823 1.00 90.38 95 SER A O 1
ATOM 807 N N . ASN A 1 96 ? 18.851 0.868 7.634 1.00 87.38 96 ASN A N 1
ATOM 808 C CA . ASN A 1 96 ? 19.399 2.028 6.932 1.00 87.38 96 ASN A CA 1
ATOM 809 C C . ASN A 1 96 ? 18.303 2.752 6.126 1.00 87.38 96 ASN A C 1
ATOM 811 O O . ASN A 1 96 ? 17.369 3.290 6.710 1.00 87.38 96 ASN A O 1
ATOM 815 N N . ASN A 1 97 ? 18.388 2.714 4.793 1.00 93.38 97 ASN A N 1
ATOM 816 C CA . ASN A 1 97 ? 17.399 3.282 3.874 1.00 93.38 97 ASN A CA 1
ATOM 817 C C . ASN A 1 97 ? 16.593 2.206 3.134 1.00 93.38 97 ASN A C 1
ATOM 819 O O . ASN A 1 97 ? 15.917 2.513 2.158 1.00 93.38 97 ASN A O 1
ATOM 823 N N . ILE A 1 98 ? 16.674 0.945 3.554 1.00 96.06 98 ILE A N 1
ATOM 824 C CA . ILE A 1 98 ? 15.903 -0.148 2.970 1.00 96.06 98 ILE A CA 1
ATOM 825 C C . ILE A 1 98 ? 14.677 -0.404 3.828 1.00 96.06 98 ILE A C 1
ATOM 827 O O . ILE A 1 98 ? 14.775 -0.554 5.044 1.00 96.06 98 ILE A O 1
ATOM 831 N N . PHE A 1 99 ? 13.533 -0.487 3.164 1.00 97.00 99 PHE A N 1
ATOM 832 C CA . PHE A 1 99 ? 12.262 -0.880 3.740 1.00 97.00 99 PHE A CA 1
ATOM 833 C C . PHE A 1 99 ? 11.719 -2.081 2.980 1.00 97.00 99 PHE A C 1
ATOM 835 O O . PHE A 1 99 ? 11.507 -2.022 1.765 1.00 97.00 99 PHE A O 1
ATOM 842 N N . GLU A 1 100 ? 11.489 -3.165 3.705 1.00 97.38 100 GLU A N 1
ATOM 843 C CA . GLU A 1 100 ? 10.825 -4.354 3.198 1.00 97.38 100 GLU A CA 1
ATOM 844 C C . GLU A 1 100 ? 9.497 -4.524 3.920 1.00 97.38 100 GLU A C 1
ATOM 846 O O . GLU A 1 100 ? 9.440 -4.537 5.150 1.00 97.38 100 GLU A O 1
ATOM 851 N N . ILE A 1 101 ? 8.423 -4.648 3.147 1.00 97.56 101 ILE A N 1
ATOM 852 C CA . ILE A 1 101 ? 7.084 -4.890 3.668 1.00 97.56 101 ILE A CA 1
ATOM 853 C C . ILE A 1 101 ? 6.517 -6.158 3.049 1.00 97.56 101 ILE A C 1
ATOM 855 O O . ILE A 1 101 ? 6.475 -6.311 1.829 1.00 97.56 101 ILE A O 1
ATOM 859 N N . GLN A 1 102 ? 6.063 -7.061 3.909 1.00 97.69 102 GLN A N 1
ATOM 860 C CA . GLN A 1 102 ? 5.272 -8.213 3.528 1.00 97.69 102 GLN A CA 1
ATOM 861 C C . GLN A 1 102 ? 3.793 -7.899 3.739 1.00 97.69 102 GLN A C 1
ATOM 863 O O . GLN A 1 102 ? 3.397 -7.508 4.836 1.00 97.69 102 GLN A O 1
ATOM 868 N 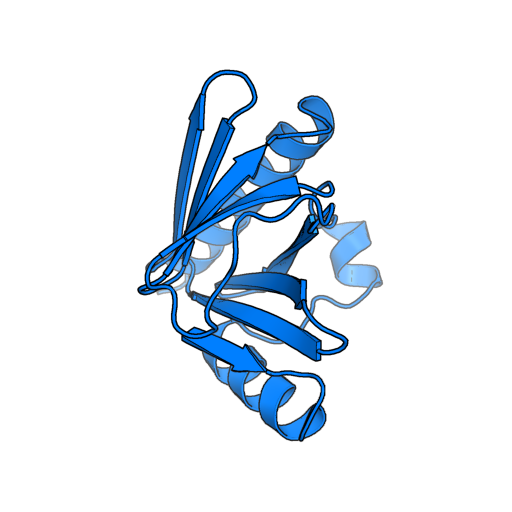N . ILE A 1 103 ? 2.971 -8.104 2.710 1.00 97.44 103 ILE A N 1
ATOM 869 C CA . ILE A 1 103 ? 1.512 -7.980 2.767 1.00 97.44 103 ILE A CA 1
ATOM 870 C C . ILE A 1 103 ? 0.900 -9.256 2.187 1.00 97.44 103 ILE A C 1
ATOM 872 O O . ILE A 1 103 ? 0.941 -9.503 0.977 1.00 97.44 103 ILE A O 1
ATOM 876 N N . ALA A 1 104 ? 0.291 -10.063 3.057 1.00 94.19 104 ALA A N 1
ATOM 877 C CA . ALA A 1 104 ? -0.138 -11.420 2.736 1.00 94.19 104 ALA A CA 1
ATOM 878 C C . ALA A 1 104 ? 1.037 -12.252 2.178 1.00 94.19 104 ALA A C 1
ATOM 880 O O . ALA A 1 104 ? 2.003 -12.515 2.891 1.00 94.19 104 ALA A O 1
ATOM 881 N N . ASN A 1 105 ? 0.957 -12.662 0.915 1.00 94.62 105 ASN A N 1
ATOM 882 C CA . ASN A 1 105 ? 1.950 -13.485 0.229 1.00 94.62 105 ASN A CA 1
ATOM 883 C C . ASN A 1 105 ? 2.960 -12.681 -0.609 1.00 94.62 105 ASN A C 1
ATOM 885 O O . ASN A 1 105 ? 3.766 -13.297 -1.296 1.00 94.62 105 ASN A O 1
ATOM 889 N N . TYR A 1 106 ? 2.917 -11.343 -0.572 1.00 96.94 106 TYR A N 1
ATOM 890 C CA . TYR A 1 106 ? 3.841 -10.494 -1.329 1.00 96.94 106 TYR A CA 1
ATOM 891 C C . TYR A 1 106 ? 4.847 -9.814 -0.418 1.00 96.94 106 TYR A C 1
ATOM 893 O O . TYR A 1 106 ? 4.469 -9.310 0.636 1.00 96.94 106 TYR A O 1
ATOM 901 N N . ILE A 1 107 ? 6.093 -9.733 -0.867 1.00 96.88 107 ILE A N 1
ATOM 902 C CA . ILE A 1 107 ? 7.182 -8.980 -0.254 1.00 96.88 107 ILE A CA 1
ATOM 903 C C . ILE A 1 107 ? 7.592 -7.886 -1.235 1.00 96.88 107 I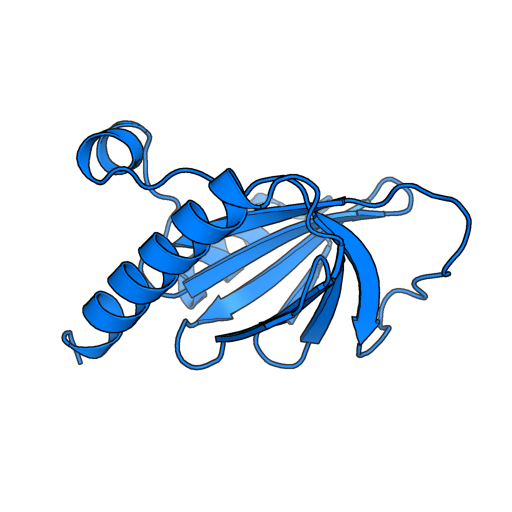LE A C 1
ATOM 905 O O . ILE A 1 107 ? 7.922 -8.168 -2.387 1.00 96.88 107 ILE A O 1
ATOM 909 N N . VAL A 1 108 ? 7.584 -6.636 -0.779 1.00 96.38 108 VAL A N 1
ATOM 910 C CA . VAL A 1 108 ? 8.059 -5.484 -1.549 1.00 96.38 108 VAL A CA 1
ATOM 911 C C . VAL A 1 108 ? 9.284 -4.913 -0.860 1.00 96.38 108 VAL A C 1
ATOM 913 O O . VAL A 1 108 ? 9.199 -4.442 0.274 1.00 96.38 108 VAL A O 1
ATOM 916 N N . LYS A 1 109 ? 10.419 -4.940 -1.559 1.00 95.94 109 LYS A N 1
ATOM 917 C CA . LYS A 1 109 ? 11.662 -4.299 -1.130 1.00 95.94 109 LYS A CA 1
ATOM 918 C C . LYS A 1 109 ? 11.765 -2.922 -1.747 1.00 95.94 109 LYS A C 1
ATOM 920 O O . LYS A 1 109 ? 11.477 -2.746 -2.932 1.00 95.94 109 LYS A O 1
ATOM 925 N N . SER A 1 110 ? 12.199 -1.950 -0.957 1.00 95.88 110 SER A N 1
ATOM 926 C CA . SER A 1 110 ? 12.170 -0.557 -1.369 1.00 95.88 110 SER A CA 1
ATOM 927 C C . SER A 1 110 ? 13.194 0.321 -0.680 1.00 95.88 110 SER A C 1
ATOM 929 O O . SER A 1 110 ? 13.748 -0.041 0.355 1.00 95.88 110 SER A O 1
ATOM 931 N N . GLU A 1 111 ? 13.429 1.484 -1.273 1.00 95.88 111 GLU A N 1
ATOM 932 C CA . GLU A 1 111 ? 14.257 2.538 -0.709 1.00 95.88 111 GLU A CA 1
ATOM 933 C C . GLU A 1 111 ? 13.387 3.609 -0.035 1.00 95.88 111 GLU A C 1
ATOM 935 O O . GLU A 1 111 ? 12.422 4.127 -0.618 1.00 95.88 111 GLU A O 1
ATOM 940 N N . ILE A 1 112 ? 13.760 3.973 1.189 1.00 95.69 112 ILE A N 1
ATOM 941 C CA . ILE A 1 112 ? 13.150 5.033 1.984 1.00 95.69 112 ILE A CA 1
ATOM 942 C C . ILE A 1 112 ? 13.672 6.381 1.489 1.00 95.69 112 ILE A C 1
ATOM 944 O O . ILE A 1 112 ? 14.831 6.725 1.686 1.00 95.69 112 ILE A O 1
ATOM 948 N N . GLN A 1 113 ? 12.789 7.178 0.886 1.00 92.94 113 GLN A N 1
ATOM 949 C CA . GLN A 1 113 ? 13.136 8.517 0.390 1.00 92.94 113 GLN A CA 1
ATOM 950 C C . GLN A 1 113 ? 13.061 9.596 1.487 1.00 92.94 113 GLN A C 1
ATOM 952 O O . GLN A 1 113 ? 13.626 10.675 1.349 1.00 92.94 113 GLN A O 1
ATOM 957 N N . ASN A 1 114 ? 12.333 9.331 2.579 1.00 94.31 114 ASN A N 1
ATOM 958 C CA . ASN A 1 114 ? 12.177 10.251 3.707 1.00 94.31 114 ASN A CA 1
ATOM 959 C C . ASN A 1 114 ? 12.055 9.471 5.025 1.00 94.31 114 ASN A C 1
ATOM 961 O O . ASN A 1 114 ? 10.980 8.962 5.360 1.00 94.31 114 ASN A O 1
ATOM 965 N N . ASN A 1 115 ? 13.156 9.398 5.779 1.00 93.19 115 ASN A N 1
ATOM 966 C CA . ASN A 1 115 ? 13.233 8.639 7.031 1.00 93.19 115 ASN A CA 1
ATOM 967 C C . ASN A 1 115 ? 12.302 9.186 8.124 1.00 93.19 115 ASN A C 1
ATOM 969 O O . ASN A 1 115 ? 11.617 8.414 8.793 1.00 93.19 115 ASN A O 1
ATOM 973 N N . ILE A 1 116 ? 12.192 10.510 8.269 1.00 93.25 116 ILE A N 1
ATOM 974 C CA . ILE A 1 116 ? 11.332 11.134 9.290 1.00 93.25 116 ILE A CA 1
ATOM 975 C C . ILE A 1 116 ? 9.863 10.756 9.055 1.00 93.25 116 ILE A C 1
ATOM 977 O O . ILE A 1 116 ? 9.165 10.330 9.978 1.00 93.25 116 ILE A O 1
ATOM 981 N N . ALA A 1 117 ? 9.388 10.885 7.815 1.00 93.75 117 ALA A N 1
ATOM 982 C CA . ALA A 1 117 ? 8.026 10.515 7.44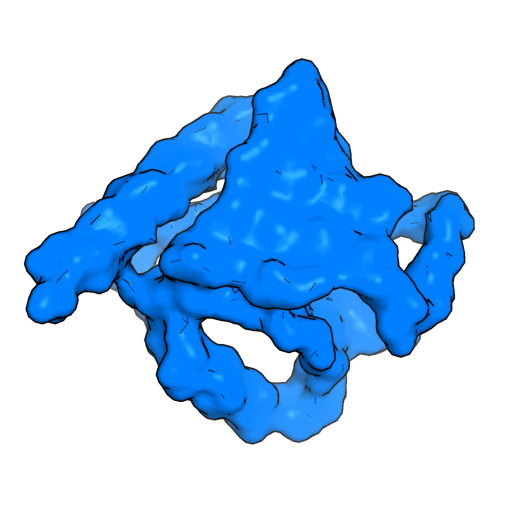6 1.00 93.75 117 ALA A CA 1
ATOM 983 C C . ALA A 1 117 ? 7.797 8.999 7.549 1.00 93.75 117 ALA A C 1
ATOM 985 O O . ALA A 1 117 ? 6.728 8.575 7.985 1.00 93.75 117 ALA A O 1
ATOM 986 N N . HIS A 1 118 ? 8.800 8.182 7.208 1.00 95.00 118 HIS A N 1
ATOM 987 C CA . HIS A 1 118 ? 8.732 6.730 7.364 1.00 95.00 118 HIS A CA 1
ATOM 988 C C . HIS A 1 118 ? 8.558 6.332 8.835 1.00 95.00 118 HIS A C 1
ATOM 990 O O . HIS A 1 118 ? 7.624 5.600 9.147 1.00 95.00 118 HIS A O 1
ATOM 996 N N . HIS A 1 119 ? 9.357 6.871 9.759 1.00 93.25 119 HIS A N 1
ATOM 997 C CA . HIS A 1 119 ? 9.210 6.567 11.187 1.00 93.25 119 HIS A CA 1
ATOM 998 C C . HIS A 1 119 ? 7.844 6.985 11.748 1.00 93.25 119 HIS A C 1
ATOM 1000 O O . HIS A 1 119 ? 7.243 6.231 12.516 1.00 93.25 119 HIS A O 1
ATOM 1006 N N . LYS A 1 120 ? 7.319 8.152 11.341 1.00 93.69 120 LYS A N 1
ATOM 1007 C CA . LYS A 1 120 ? 5.960 8.586 11.715 1.00 93.69 120 LYS A CA 1
ATOM 1008 C C . LYS A 1 120 ? 4.899 7.606 11.210 1.00 93.69 120 LYS A C 1
ATOM 1010 O O . LYS A 1 120 ? 4.020 7.210 11.971 1.00 93.69 120 LYS A O 1
ATOM 1015 N N . PHE A 1 121 ? 5.011 7.185 9.951 1.00 95.25 121 PHE A N 1
ATOM 1016 C CA . PHE A 1 121 ? 4.100 6.219 9.348 1.00 95.25 121 PHE A CA 1
ATOM 1017 C C . PHE A 1 121 ? 4.135 4.863 10.068 1.00 95.25 121 PHE A C 1
ATOM 1019 O O . PHE A 1 121 ? 3.086 4.330 10.419 1.00 95.25 121 PHE A O 1
ATOM 1026 N N . ILE A 1 122 ? 5.329 4.330 10.344 1.00 94.56 122 ILE A N 1
ATOM 1027 C CA . ILE A 1 122 ? 5.500 3.045 11.035 1.00 94.56 122 ILE A CA 1
ATOM 1028 C C . ILE A 1 122 ? 4.919 3.082 12.448 1.00 94.56 122 ILE A C 1
ATOM 1030 O O . ILE A 1 122 ? 4.222 2.149 12.845 1.00 94.56 122 ILE A O 1
ATOM 1034 N N . ARG A 1 123 ? 5.136 4.171 13.195 1.00 94.06 123 ARG A N 1
ATOM 1035 C CA . ARG A 1 123 ? 4.507 4.347 14.510 1.00 94.06 123 ARG A CA 1
ATOM 1036 C C . ARG A 1 123 ? 2.986 4.260 14.398 1.00 94.06 123 ARG A C 1
ATOM 1038 O O . ARG A 1 123 ? 2.366 3.491 15.127 1.00 94.06 123 ARG A O 1
ATOM 1045 N N . LYS A 1 124 ? 2.401 4.971 13.428 1.00 95.00 124 LYS A N 1
ATOM 1046 C CA . LYS A 1 124 ? 0.949 4.967 13.238 1.00 95.00 124 LYS A CA 1
ATOM 1047 C C . LYS A 1 124 ? 0.403 3.612 12.790 1.00 95.00 124 LYS A C 1
ATOM 1049 O O . LYS A 1 124 ? -0.677 3.210 13.216 1.00 95.00 124 LYS A O 1
ATOM 1054 N N . PHE A 1 125 ? 1.153 2.891 11.960 1.00 95.00 125 PHE A N 1
ATOM 1055 C CA . PHE A 1 125 ? 0.835 1.516 11.588 1.00 95.00 125 PHE A CA 1
ATOM 1056 C C . PHE A 1 125 ? 0.755 0.606 12.821 1.00 95.00 125 PHE A C 1
ATOM 1058 O O . PHE A 1 125 ? -0.211 -0.142 12.955 1.00 95.00 125 PHE A O 1
ATOM 1065 N N . LEU A 1 126 ? 1.740 0.677 13.724 1.00 94.44 126 LEU A N 1
ATOM 1066 C CA . LEU A 1 126 ? 1.776 -0.148 14.936 1.00 94.44 126 LEU A CA 1
ATOM 1067 C C . LEU A 1 126 ? 0.624 0.185 15.893 1.00 94.44 126 LEU A C 1
ATOM 1069 O O . LEU A 1 126 ? -0.003 -0.732 16.415 1.00 94.44 126 LEU A O 1
ATOM 1073 N N . GLU A 1 127 ? 0.302 1.470 16.066 1.00 94.19 127 GLU A N 1
ATOM 1074 C CA . GLU A 1 127 ? -0.868 1.913 16.840 1.00 94.19 127 GLU A CA 1
ATOM 1075 C C . GLU A 1 127 ? -2.161 1.268 16.313 1.00 94.19 127 GLU A C 1
ATOM 1077 O O . GLU A 1 127 ? -2.854 0.573 17.055 1.00 94.19 127 GLU A O 1
ATOM 1082 N N . LEU A 1 128 ? -2.448 1.414 15.013 1.00 94.00 128 LEU A N 1
ATOM 1083 C CA . LEU A 1 128 ? -3.664 0.861 14.404 1.00 94.00 128 LEU A CA 1
ATOM 1084 C C . LEU A 1 128 ? -3.689 -0.672 14.406 1.00 94.00 128 LEU A C 1
ATOM 1086 O O . LEU A 1 128 ? -4.748 -1.275 14.586 1.00 94.00 128 LEU A O 1
ATOM 1090 N N . LYS A 1 129 ? -2.531 -1.317 14.220 1.00 94.19 129 LYS A N 1
ATOM 1091 C CA . LYS A 1 129 ? -2.406 -2.776 14.301 1.00 94.19 129 LYS A CA 1
ATOM 1092 C C . LYS A 1 129 ? -2.777 -3.281 15.695 1.00 94.19 129 LYS A C 1
ATOM 1094 O O . LYS A 1 129 ? -3.577 -4.210 15.790 1.00 94.19 129 LYS A O 1
ATOM 1099 N N . ASN A 1 130 ? -2.268 -2.645 16.747 1.00 93.94 130 ASN A N 1
ATOM 1100 C CA . ASN A 1 130 ? -2.582 -3.010 18.129 1.00 93.94 130 ASN A CA 1
ATOM 1101 C C . ASN A 1 130 ? -4.062 -2.752 18.457 1.00 93.94 130 ASN A C 1
ATOM 1103 O O . ASN A 1 130 ? -4.737 -3.623 19.003 1.00 93.94 130 ASN A O 1
ATOM 1107 N N . GLU A 1 131 ? -4.607 -1.599 18.054 1.00 91.88 131 GLU A N 1
ATOM 1108 C CA . GLU A 1 131 ? -6.036 -1.287 18.214 1.00 91.88 131 GLU A CA 1
ATOM 1109 C C . GLU A 1 131 ? -6.947 -2.299 17.504 1.00 91.88 131 GLU A C 1
ATOM 1111 O O . GLU A 1 131 ? -8.021 -2.626 18.006 1.00 91.88 131 GLU A O 1
ATOM 1116 N N . SER A 1 132 ? -6.536 -2.794 16.333 1.00 88.88 132 SER A N 1
ATOM 1117 C CA . SER A 1 132 ? -7.267 -3.823 15.589 1.00 88.88 132 SER A CA 1
ATOM 1118 C C . SER A 1 132 ? -7.233 -5.188 16.276 1.00 88.88 132 SER A C 1
ATOM 1120 O O . SER A 1 132 ? -8.165 -5.964 16.076 1.00 88.88 132 SER A O 1
ATOM 1122 N N . GLN A 1 133 ? -6.167 -5.515 17.007 1.00 84.38 133 GLN A N 1
ATOM 1123 C CA . GLN A 1 133 ? -6.004 -6.808 17.677 1.00 84.38 133 GLN A CA 1
ATOM 1124 C C . GLN A 1 133 ? -6.728 -6.851 19.025 1.00 84.38 133 GLN A C 1
ATOM 1126 O O . GLN A 1 133 ? -7.296 -7.879 19.362 1.00 84.38 133 GLN A O 1
ATOM 1131 N N . ASN A 1 134 ? -6.795 -5.724 19.737 1.00 76.12 134 ASN A N 1
ATOM 1132 C CA . ASN A 1 134 ? -7.495 -5.606 21.024 1.00 76.12 134 ASN A CA 1
ATOM 1133 C C . ASN A 1 134 ? -9.034 -5.563 20.905 1.00 76.12 134 ASN A C 1
ATOM 1135 O O . ASN A 1 134 ? -9.723 -5.436 21.911 1.00 76.12 134 ASN A O 1
ATOM 1139 N N . LYS A 1 135 ? -9.577 -5.588 19.681 1.00 60.47 135 LYS A N 1
ATOM 1140 C CA . LYS A 1 135 ? -11.025 -5.591 19.391 1.00 60.47 135 LYS A CA 1
ATOM 1141 C C . LYS A 1 135 ? -11.569 -6.980 19.021 1.00 60.47 135 LYS A C 1
ATOM 1143 O O . LYS A 1 135 ? -12.724 -7.070 18.604 1.00 60.47 135 LYS A O 1
ATOM 1148 N N . LEU A 1 136 ? -10.730 -8.013 19.105 1.00 48.69 136 LEU A N 1
ATOM 1149 C CA . LEU A 1 136 ? -11.088 -9.430 18.987 1.00 48.69 136 LEU A CA 1
ATOM 1150 C C . LEU A 1 136 ? -11.266 -10.021 20.385 1.00 48.69 136 LEU A C 1
ATOM 1152 O O . LEU A 1 136 ? -12.173 -10.867 20.520 1.00 48.69 136 LEU A O 1
#

Secondary structure (DSSP, 8-state):
-EEE-SSSHHHHHHHHHHHH-PPPPHHHHHHTT-PPPPPEEEEEEES-TT----SS---EEEEEEETTEEEEEEEETTEEEEEEEEGGGEEEEEETTEEEEEETTEEEEEEES-HHHHHHHHHHHHHHHHHHHTT-

Radius of gyration: 14.42 Å; chains: 1; bounding box: 35×28×39 Å

Sequence (136 aa):
MLIKTSIDRKQKEIEIEQKCGQSFNLLTKLKNQIFGSPKYKIISIYPDDICFKKNNDLIYFNLELRPKGIVLYFRYKQDEYAIYGRFNQTFFQSSNNIFEIQIANYIVKSEIQNNIAHHKFIRKFLELKNESQNKL